Protein AF-A0A5R9C2R2-F1 (afdb_monomer)

Solvent-accessible surface area (backbone atoms only — not comparable to full-atom values): 4086 Å² total; per-residue (Å²): 117,46,73,21,39,56,75,49,68,47,98,82,38,25,38,34,30,40,31,74,90,77,72,43,76,45,80,28,7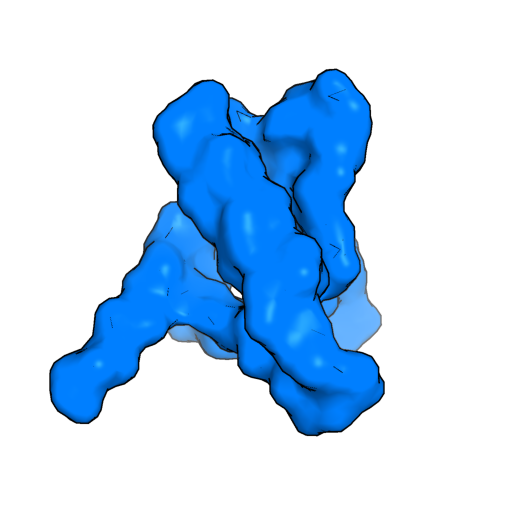7,47,55,71,71,53,37,54,51,52,42,54,48,68,72,66,47,58,103,86,61,81,53,62,29,36,35,30,77,92,78,49,44,80,42,81,62,79,83,125

Mean predicted aligned error: 4.22 Å

Nearest PDB structures (foldseek):
  2z4h-assembly1_A  TM=5.590E-01  e=1.215E+00  Escherichia coli
  7du0-assembly1_A  TM=4.855E-01  e=2.536E+00  Moraxella phage Mcat5
  8pjv-assembl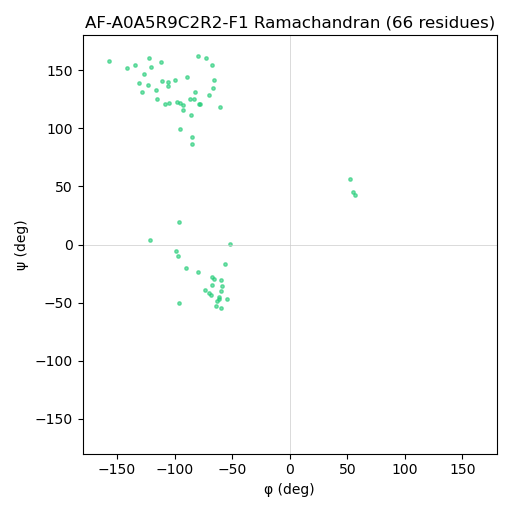y1_A  TM=4.846E-01  e=1.292E+00  synthetic construct
  8v10-assembly1_C  TM=4.197E-01  e=2.536E+00  Saccharomyces cerevisiae
  7d4i-assembly1_3F  TM=3.590E-01  e=3.242E+00  Saccharomyces cerevisiae S288C

Structure (mmCIF, N/CA/C/O backbone):
data_AF-A0A5R9C2R2-F1
#
_entry.id   AF-A0A5R9C2R2-F1
#
loop_
_atom_site.group_PDB
_atom_site.id
_atom_site.type_symbol
_atom_site.label_atom_id
_atom_site.label_alt_id
_atom_site.label_comp_id
_atom_site.label_asy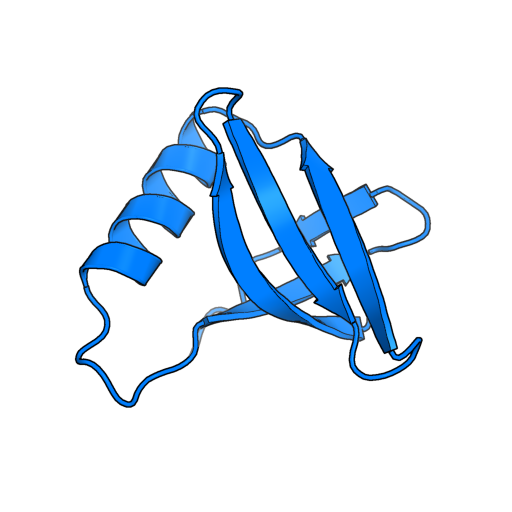m_id
_atom_site.label_entity_id
_atom_site.label_seq_id
_atom_site.pdbx_PDB_ins_code
_atom_site.Cartn_x
_atom_site.Cartn_y
_atom_site.Cartn_z
_atom_site.occupancy
_atom_site.B_iso_or_equiv
_atom_site.auth_seq_id
_atom_site.auth_comp_id
_atom_site.auth_asym_id
_atom_site.auth_atom_id
_atom_site.pdbx_PDB_model_num
ATOM 1 N N . MET A 1 1 ? 2.623 -11.718 6.563 1.00 85.00 1 MET A N 1
ATOM 2 C CA . MET A 1 1 ? 3.041 -10.632 5.656 1.00 85.00 1 MET A CA 1
ATOM 3 C C . MET A 1 1 ? 3.235 -11.203 4.268 1.00 85.00 1 MET A C 1
ATOM 5 O O . MET A 1 1 ? 3.888 -12.233 4.134 1.00 85.00 1 MET A O 1
ATOM 9 N N . GLU A 1 2 ? 2.630 -10.566 3.273 1.00 90.94 2 GLU A N 1
ATOM 10 C CA . GLU A 1 2 ? 2.810 -10.870 1.850 1.00 90.94 2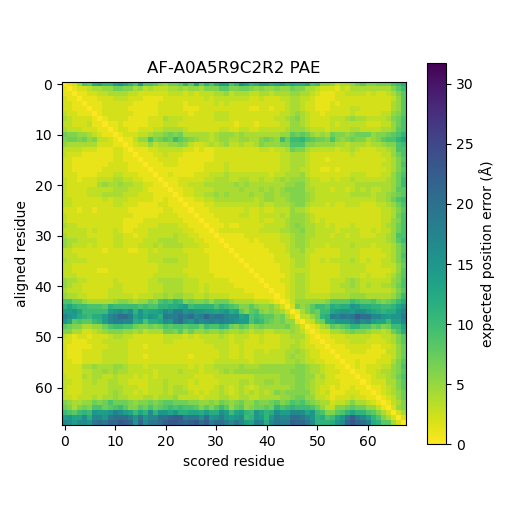 GLU A CA 1
ATOM 11 C C . GLU A 1 2 ? 3.309 -9.624 1.109 1.00 90.94 2 GLU A C 1
ATOM 13 O O . GLU A 1 2 ? 3.176 -8.512 1.618 1.00 90.94 2 GLU A O 1
ATOM 18 N N . ILE A 1 3 ? 3.894 -9.805 -0.075 1.00 93.25 3 ILE A N 1
ATOM 19 C CA . ILE A 1 3 ? 4.228 -8.683 -0.957 1.00 93.25 3 ILE A CA 1
ATOM 20 C C . ILE A 1 3 ? 2.968 -8.321 -1.739 1.00 93.25 3 ILE A C 1
ATOM 22 O O . ILE A 1 3 ? 2.388 -9.181 -2.405 1.00 93.25 3 ILE A O 1
ATOM 26 N N . ALA A 1 4 ? 2.569 -7.059 -1.660 1.00 94.44 4 ALA A N 1
ATOM 27 C CA . ALA A 1 4 ? 1.464 -6.490 -2.411 1.00 94.44 4 ALA A CA 1
ATOM 28 C C . ALA A 1 4 ? 1.961 -5.330 -3.280 1.00 94.44 4 ALA A C 1
ATOM 30 O O . ALA A 1 4 ? 2.962 -4.684 -2.964 1.00 94.44 4 ALA A O 1
ATOM 31 N N . LEU A 1 5 ? 1.257 -5.086 -4.380 1.00 93.81 5 LEU A N 1
ATOM 32 C CA . LEU A 1 5 ? 1.497 -3.942 -5.253 1.00 93.81 5 LEU A CA 1
ATOM 33 C C . LEU A 1 5 ? 0.699 -2.750 -4.725 1.00 93.81 5 LEU A C 1
ATOM 35 O O . LEU A 1 5 ? -0.513 -2.870 -4.551 1.00 93.81 5 LEU A O 1
ATOM 39 N N . LEU A 1 6 ? 1.356 -1.623 -4.475 1.00 94.12 6 LEU A N 1
ATOM 40 C CA . LEU A 1 6 ? 0.690 -0.368 -4.154 1.00 94.12 6 LEU A CA 1
ATOM 41 C C . LEU A 1 6 ? 0.149 0.256 -5.444 1.00 94.12 6 LEU A C 1
ATOM 43 O O . LEU A 1 6 ? 0.912 0.530 -6.363 1.00 94.12 6 LEU A O 1
ATOM 47 N N . LEU A 1 7 ? -1.165 0.464 -5.501 1.00 93.69 7 LEU A N 1
ATOM 48 C CA . LEU A 1 7 ? -1.851 0.975 -6.687 1.00 93.69 7 LEU A CA 1
ATOM 49 C C . LEU A 1 7 ? -2.076 2.486 -6.617 1.00 93.69 7 LEU A C 1
ATOM 51 O O . LEU A 1 7 ? -1.776 3.203 -7.565 1.00 93.69 7 LEU A O 1
ATOM 55 N N . GLU A 1 8 ? -2.631 2.966 -5.506 1.00 93.94 8 GLU A N 1
ATOM 56 C CA . GLU A 1 8 ? -2.971 4.378 -5.323 1.00 93.94 8 GLU A CA 1
ATOM 57 C C . GLU A 1 8 ? -3.045 4.754 -3.841 1.00 93.94 8 GLU A C 1
ATOM 59 O O . GLU A 1 8 ? -3.279 3.899 -2.980 1.00 93.94 8 GLU A O 1
ATOM 64 N N . ILE A 1 9 ? -2.899 6.053 -3.565 1.00 94.38 9 ILE A N 1
ATOM 65 C CA . ILE A 1 9 ? -3.288 6.679 -2.300 1.00 94.38 9 ILE A CA 1
ATOM 66 C C . ILE A 1 9 ? -4.527 7.532 -2.563 1.00 94.38 9 ILE A C 1
ATOM 68 O O . ILE A 1 9 ? -4.500 8.442 -3.387 1.00 94.38 9 ILE A O 1
ATOM 72 N N . THR A 1 10 ? -5.619 7.233 -1.869 1.00 91.88 10 THR A N 1
ATOM 73 C CA . THR A 1 10 ? -6.885 7.962 -2.014 1.00 91.88 10 THR A CA 1
ATOM 74 C C . THR A 1 10 ? -6.875 9.283 -1.240 1.00 91.88 10 THR A C 1
ATOM 76 O O . THR A 1 10 ? -6.141 9.439 -0.260 1.00 91.88 10 THR A O 1
ATOM 79 N N . ASP A 1 11 ? -7.801 10.186 -1.582 1.00 87.88 11 ASP A N 1
ATOM 80 C CA . ASP A 1 11 ? -8.029 11.460 -0.875 1.00 87.88 11 ASP A CA 1
ATOM 81 C C . ASP A 1 11 ? -8.332 11.296 0.632 1.00 87.88 11 ASP A C 1
ATOM 83 O O . ASP A 1 11 ? -8.238 12.249 1.406 1.00 87.88 11 ASP A O 1
ATOM 87 N N . PHE A 1 12 ? -8.699 10.086 1.070 1.00 89.31 12 PHE A N 1
ATOM 88 C CA . PHE A 1 12 ? -9.003 9.752 2.462 1.00 89.31 12 PHE A CA 1
ATOM 89 C C . PHE A 1 12 ? -7.815 9.129 3.213 1.00 89.31 12 PHE A C 1
ATOM 91 O O . PHE A 1 12 ? -8.028 8.494 4.242 1.00 89.31 12 PHE A O 1
ATOM 98 N N . GLN A 1 13 ? -6.580 9.303 2.723 1.00 91.25 13 GLN A N 1
ATOM 99 C CA . GLN A 1 13 ? -5.363 8.722 3.318 1.00 91.25 13 GLN A CA 1
ATOM 100 C C . GLN A 1 13 ? -5.449 7.192 3.443 1.00 91.25 13 GLN A C 1
ATOM 102 O O . GLN A 1 13 ? -5.080 6.599 4.458 1.00 91.25 13 GLN A O 1
ATOM 107 N N . GLN A 1 14 ? -5.961 6.538 2.401 1.00 94.94 14 GLN A N 1
ATOM 108 C CA . GLN A 1 14 ? -5.972 5.079 2.311 1.00 94.94 14 GLN A CA 1
ATOM 109 C C . GLN A 1 14 ? -5.109 4.626 1.144 1.00 94.94 14 GLN A C 1
ATOM 111 O O . GLN A 1 14 ? -5.272 5.141 0.040 1.00 94.94 14 GLN A O 1
ATOM 116 N N . ALA A 1 15 ? -4.252 3.637 1.379 1.00 95.19 15 ALA A N 1
ATOM 117 C CA . ALA A 1 15 ? -3.562 2.919 0.318 1.00 95.19 15 ALA A CA 1
ATOM 118 C C . ALA A 1 15 ? -4.464 1.830 -0.249 1.00 95.19 15 ALA A C 1
ATOM 120 O O . ALA A 1 15 ? -5.003 1.012 0.499 1.00 95.19 15 ALA A O 1
ATOM 121 N N . VAL A 1 16 ? -4.570 1.773 -1.570 1.00 95.88 16 VAL A N 1
ATOM 122 C CA . VAL A 1 16 ? -5.127 0.621 -2.272 1.00 95.88 16 VAL A CA 1
ATOM 123 C C . VAL A 1 16 ? -3.971 -0.274 -2.689 1.00 95.88 16 VAL A C 1
ATOM 125 O O . VAL A 1 16 ? -3.064 0.160 -3.398 1.00 95.88 16 VAL A O 1
ATOM 128 N N . VAL A 1 17 ? -3.999 -1.526 -2.240 1.00 95.38 17 VAL A N 1
ATOM 129 C CA . VAL A 1 17 ? -2.975 -2.520 -2.567 1.00 95.38 17 VAL A CA 1
ATOM 130 C C . VAL A 1 17 ? -3.585 -3.749 -3.222 1.00 95.38 17 VAL A C 1
ATOM 132 O O . VAL A 1 17 ? -4.604 -4.265 -2.761 1.00 95.38 17 VAL A O 1
ATOM 135 N N . TYR A 1 18 ? -2.934 -4.262 -4.262 1.00 96.19 18 TYR A N 1
ATOM 136 C CA . TYR A 1 18 ? -3.277 -5.538 -4.879 1.00 96.19 18 TYR A CA 1
ATOM 137 C C . TYR A 1 18 ? -2.459 -6.672 -4.261 1.00 96.19 18 TYR A C 1
ATOM 139 O O . TYR A 1 18 ? -1.230 -6.702 -4.347 1.00 96.19 18 TYR A O 1
ATOM 147 N N . SER A 1 19 ? -3.154 -7.646 -3.672 1.00 94.81 19 SER A N 1
ATOM 148 C CA . SER A 1 19 ? -2.569 -8.899 -3.190 1.00 94.81 19 SER A CA 1
ATOM 149 C C . SER A 1 19 ? -2.498 -9.910 -4.341 1.00 94.81 19 SER A C 1
ATOM 151 O O . SER A 1 19 ? -3.540 -10.436 -4.758 1.00 94.81 19 SER A O 1
ATOM 153 N N . PRO A 1 20 ? -1.300 -10.277 -4.832 1.00 91.38 20 PRO A N 1
ATOM 154 C CA . PRO A 1 20 ? -1.159 -11.303 -5.863 1.00 91.38 20 PRO A CA 1
ATOM 155 C C . PRO A 1 20 ? -1.534 -12.696 -5.344 1.00 91.38 20 PRO A C 1
ATOM 157 O O . PRO A 1 20 ? -1.997 -13.540 -6.116 1.00 91.38 20 PRO A O 1
ATOM 160 N N . GLN A 1 21 ? -1.382 -12.943 -4.037 1.00 90.75 21 GLN A N 1
ATOM 161 C CA . GLN A 1 21 ? -1.710 -14.226 -3.422 1.00 90.75 21 GLN A CA 1
ATOM 162 C C . GLN A 1 21 ? -3.219 -14.481 -3.425 1.00 90.75 21 GLN A C 1
ATOM 164 O O . GLN A 1 21 ? -3.671 -15.586 -3.731 1.00 90.75 21 GLN A O 1
ATOM 169 N N . THR A 1 22 ? -4.006 -13.457 -3.086 1.00 91.94 22 THR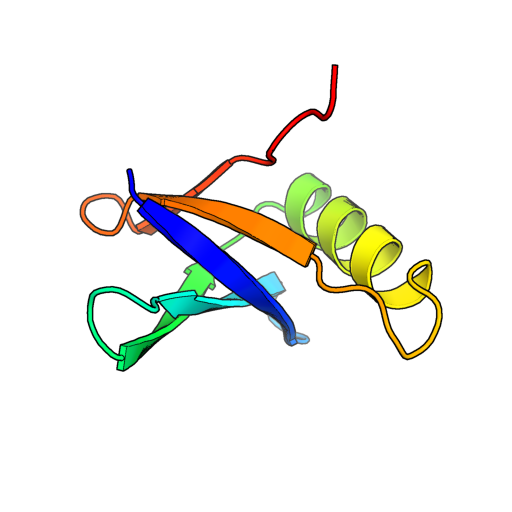 A N 1
ATOM 170 C CA . THR A 1 22 ? -5.467 -13.574 -3.004 1.00 91.94 22 THR A CA 1
ATOM 171 C C . THR A 1 22 ? -6.191 -13.087 -4.256 1.00 91.94 22 THR A C 1
ATOM 173 O O . THR A 1 22 ? -7.382 -13.370 -4.394 1.00 91.94 22 THR A O 1
ATOM 176 N N . LYS A 1 23 ? -5.474 -12.428 -5.178 1.00 92.88 23 LYS A N 1
ATOM 177 C CA . LYS A 1 23 ? -5.992 -11.789 -6.398 1.00 92.88 23 LYS A CA 1
ATOM 178 C C . LYS A 1 23 ? -7.105 -10.787 -6.093 1.00 92.88 23 LYS A C 1
ATOM 180 O O . LYS A 1 23 ? -8.172 -10.829 -6.707 1.00 92.88 23 LYS A O 1
ATOM 185 N N . LYS A 1 24 ? -6.887 -9.957 -5.072 1.00 94.00 24 LYS A N 1
ATOM 186 C CA . LYS A 1 24 ? -7.859 -8.982 -4.567 1.00 94.00 24 LYS A CA 1
ATOM 187 C C . LYS A 1 24 ? -7.180 -7.686 -4.162 1.00 94.00 24 LYS A C 1
ATOM 189 O O . LYS A 1 24 ? -6.047 -7.719 -3.680 1.00 94.00 24 LYS A O 1
ATOM 194 N N . ASP A 1 25 ? -7.948 -6.612 -4.263 1.00 96.06 25 ASP A N 1
ATOM 195 C CA . ASP A 1 25 ? -7.578 -5.291 -3.775 1.00 96.06 25 ASP A CA 1
ATOM 196 C C . ASP A 1 25 ? -8.019 -5.119 -2.320 1.00 96.06 25 ASP A C 1
ATOM 198 O O . ASP A 1 25 ? -9.080 -5.608 -1.911 1.00 96.06 25 ASP A O 1
ATOM 202 N N . TYR A 1 26 ? -7.202 -4.416 -1.544 1.00 94.88 26 TYR A N 1
ATOM 203 C CA . TYR A 1 26 ? -7.481 -4.053 -0.160 1.00 94.88 26 TYR A CA 1
ATOM 204 C C . TYR A 1 26 ? -7.218 -2.563 0.033 1.00 94.88 26 TYR A C 1
ATOM 206 O O . TYR A 1 26 ? -6.218 -2.042 -0.454 1.00 94.88 26 TYR A O 1
ATOM 214 N N . SER A 1 27 ? -8.099 -1.901 0.779 1.00 95.44 27 SER A N 1
ATOM 215 C CA . SER A 1 27 ? -7.902 -0.525 1.233 1.00 95.44 27 SER A CA 1
ATOM 216 C C . SER A 1 27 ? -7.366 -0.546 2.658 1.00 95.44 27 SER A C 1
ATOM 218 O O . SER A 1 27 ? -7.996 -1.124 3.545 1.00 95.44 27 SER A O 1
ATOM 220 N N . VAL A 1 28 ? -6.206 0.065 2.868 1.00 95.12 28 VAL A N 1
ATOM 221 C CA . VAL A 1 28 ? -5.514 0.127 4.155 1.00 95.12 28 VAL A CA 1
ATOM 222 C C . VAL A 1 28 ? -5.450 1.574 4.616 1.00 95.12 28 VAL A C 1
ATOM 224 O O . VAL A 1 28 ? -4.969 2.433 3.881 1.00 95.12 28 VAL A O 1
ATOM 227 N N . GLU A 1 29 ? -5.942 1.847 5.823 1.00 95.44 29 GLU A N 1
ATOM 228 C CA . GLU A 1 29 ? -5.802 3.165 6.444 1.00 95.44 29 GLU A CA 1
ATOM 229 C C . GLU A 1 29 ? -4.333 3.449 6.751 1.00 95.44 29 GLU A C 1
ATOM 231 O O . GLU A 1 29 ? -3.614 2.596 7.277 1.00 95.44 29 GLU A O 1
ATOM 236 N N . LEU A 1 30 ? -3.899 4.659 6.420 1.00 93.06 30 LEU A N 1
ATOM 237 C CA . LEU A 1 30 ? -2.537 5.114 6.635 1.00 93.06 30 LEU A CA 1
ATOM 238 C C . LEU A 1 30 ? -2.490 6.203 7.696 1.00 93.06 30 LEU A C 1
ATOM 240 O O . LEU A 1 30 ? -3.455 6.936 7.922 1.00 93.06 30 LEU A O 1
ATOM 244 N N . THR A 1 31 ? -1.322 6.357 8.310 1.00 92.94 31 THR A N 1
ATOM 245 C CA . THR A 1 31 ? -0.989 7.626 8.958 1.00 92.94 31 THR A CA 1
ATOM 246 C C . THR A 1 31 ? -0.696 8.694 7.901 1.00 92.94 31 THR A C 1
ATOM 248 O O . THR A 1 31 ? -0.358 8.366 6.762 1.00 92.94 31 THR A O 1
ATOM 251 N N . ALA A 1 32 ? -0.769 9.972 8.283 1.00 90.81 32 ALA A N 1
ATOM 252 C CA . ALA A 1 32 ? -0.414 11.080 7.394 1.00 90.81 32 ALA A CA 1
ATOM 253 C C . ALA A 1 32 ? 1.004 10.917 6.816 1.00 90.81 32 ALA A C 1
ATOM 255 O O . ALA A 1 32 ? 1.173 10.955 5.602 1.00 90.81 32 ALA A O 1
ATOM 256 N N . ASP A 1 33 ? 1.985 10.593 7.669 1.00 90.88 33 ASP A N 1
ATOM 257 C CA . ASP A 1 33 ? 3.375 10.374 7.245 1.00 90.88 33 ASP A CA 1
ATOM 258 C C . ASP A 1 33 ? 3.500 9.236 6.212 1.00 90.88 33 ASP A C 1
ATOM 260 O O . ASP A 1 33 ? 4.268 9.333 5.256 1.00 90.88 33 ASP A O 1
ATOM 264 N N . GLN A 1 34 ? 2.743 8.145 6.388 1.00 91.56 34 GLN A N 1
ATOM 265 C CA . GLN A 1 34 ? 2.737 7.027 5.441 1.00 91.56 34 GLN A CA 1
ATOM 266 C C . GLN A 1 34 ? 2.069 7.406 4.120 1.00 91.56 34 GLN A C 1
ATOM 268 O O . GLN A 1 34 ? 2.564 7.024 3.063 1.00 91.56 34 GLN A O 1
ATOM 273 N N . ALA A 1 35 ? 0.958 8.143 4.172 1.00 92.06 35 ALA A N 1
ATOM 274 C CA . ALA A 1 35 ? 0.261 8.610 2.980 1.00 92.06 35 ALA A CA 1
ATOM 275 C C . ALA A 1 35 ? 1.157 9.532 2.146 1.00 92.06 35 ALA A C 1
ATOM 277 O O . ALA A 1 35 ? 1.296 9.305 0.948 1.00 92.06 35 ALA A O 1
ATOM 278 N N . GLU A 1 36 ? 1.825 10.498 2.782 1.00 92.19 36 GLU A N 1
ATOM 279 C CA . GLU A 1 36 ? 2.768 11.404 2.116 1.00 92.19 36 GLU A CA 1
ATOM 280 C C . GLU A 1 36 ? 3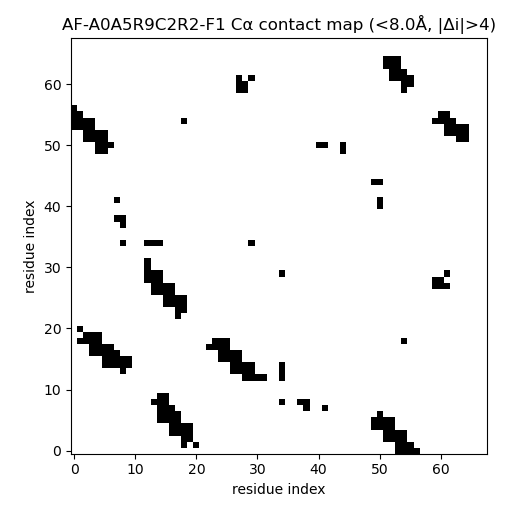.953 10.646 1.504 1.00 92.19 36 GLU A C 1
ATOM 282 O O . GLU A 1 36 ? 4.302 10.880 0.346 1.00 92.19 36 GLU A O 1
ATOM 287 N N . LEU A 1 37 ? 4.539 9.695 2.242 1.00 90.56 37 LEU A N 1
ATOM 288 C CA . LEU A 1 37 ? 5.634 8.864 1.740 1.00 90.56 37 LEU A CA 1
ATOM 289 C C . LEU A 1 37 ? 5.208 8.067 0.502 1.00 90.56 37 LEU A C 1
ATOM 291 O O . LEU A 1 37 ? 5.854 8.144 -0.541 1.00 90.56 37 LEU A O 1
ATOM 295 N N . TYR A 1 38 ? 4.123 7.303 0.608 1.00 91.38 38 TYR A N 1
ATOM 296 C CA . TYR A 1 38 ? 3.669 6.430 -0.469 1.00 91.38 38 TYR A CA 1
ATOM 297 C C . TYR A 1 38 ? 3.162 7.208 -1.682 1.00 91.38 38 TYR A C 1
ATOM 299 O O . TYR A 1 38 ? 3.406 6.790 -2.812 1.00 91.38 38 TYR A O 1
ATOM 307 N N . GLN A 1 39 ? 2.522 8.357 -1.469 1.00 91.25 39 GLN A N 1
ATOM 308 C CA . GLN A 1 39 ? 2.145 9.251 -2.555 1.00 91.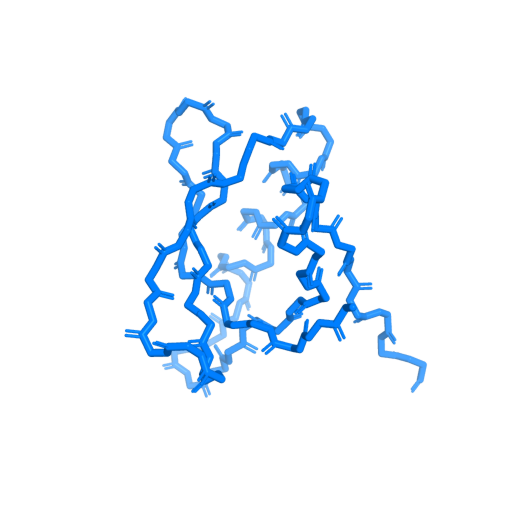25 39 GLN A CA 1
ATOM 309 C C . GLN A 1 39 ? 3.385 9.779 -3.280 1.00 91.25 39 GLN A C 1
ATOM 311 O O . GLN A 1 39 ? 3.467 9.664 -4.499 1.00 91.25 39 GLN A O 1
ATOM 316 N N . SER A 1 40 ? 4.385 10.271 -2.542 1.00 90.06 40 SER A N 1
ATOM 317 C CA . SER A 1 40 ? 5.633 10.749 -3.143 1.00 90.06 40 SER A CA 1
ATOM 318 C C . SER A 1 40 ? 6.338 9.653 -3.937 1.00 90.06 40 SER A C 1
ATOM 320 O O . SER A 1 40 ? 6.931 9.948 -4.973 1.00 90.06 40 SER A O 1
ATOM 322 N N . MET A 1 41 ? 6.282 8.401 -3.477 1.00 88.38 41 MET A N 1
ATOM 323 C CA . MET A 1 41 ? 6.836 7.266 -4.208 1.00 88.38 41 MET A CA 1
ATOM 324 C C . MET A 1 41 ? 6.105 7.046 -5.529 1.00 88.38 41 MET A C 1
ATOM 326 O O . MET A 1 41 ? 6.762 7.049 -6.562 1.00 88.38 41 MET A O 1
ATOM 330 N N . LEU A 1 42 ? 4.773 6.928 -5.500 1.00 89.12 42 LEU A N 1
ATOM 331 C CA . LEU A 1 42 ? 3.941 6.745 -6.695 1.00 89.12 42 LEU A CA 1
ATOM 332 C C . LEU A 1 42 ? 4.078 7.890 -7.710 1.00 89.12 42 LEU A C 1
ATOM 334 O O . LEU A 1 42 ? 3.942 7.671 -8.907 1.00 89.12 42 LEU A O 1
ATOM 338 N N . GLU A 1 43 ? 4.347 9.109 -7.248 1.00 88.25 43 GLU A N 1
ATOM 339 C CA . GLU A 1 43 ? 4.592 10.266 -8.115 1.00 88.25 43 GLU A CA 1
ATOM 340 C C . GLU A 1 43 ? 6.018 10.294 -8.689 1.00 88.25 43 GLU A C 1
ATOM 342 O O . GLU A 1 43 ? 6.252 10.931 -9.717 1.00 88.25 43 GLU A O 1
ATOM 347 N N . SER A 1 44 ? 6.972 9.630 -8.028 1.00 84.50 44 SER A N 1
ATOM 348 C CA . SER A 1 44 ? 8.389 9.622 -8.417 1.00 84.50 44 SER A CA 1
ATOM 349 C C . SER A 1 44 ? 8.759 8.489 -9.370 1.00 84.50 44 SER A C 1
ATOM 351 O O . SER A 1 44 ? 9.795 8.592 -10.025 1.00 84.50 44 SER A O 1
ATOM 353 N N . ILE A 1 45 ? 7.963 7.418 -9.441 1.00 81.19 45 ILE A N 1
ATOM 354 C CA . ILE A 1 45 ? 8.210 6.321 -10.384 1.00 81.19 45 ILE A CA 1
ATOM 355 C C . ILE A 1 45 ? 7.937 6.771 -11.825 1.00 81.19 45 ILE A C 1
ATOM 357 O O . ILE A 1 45 ? 6.882 7.321 -12.146 1.00 81.19 45 ILE A O 1
ATOM 361 N N . GLU A 1 46 ? 8.909 6.540 -12.712 1.00 70.75 46 GLU A N 1
ATOM 362 C CA . GLU A 1 46 ? 8.694 6.663 -14.156 1.00 70.75 46 GLU A CA 1
ATOM 363 C C . GLU A 1 46 ? 7.719 5.554 -14.611 1.00 70.75 46 GLU A C 1
ATOM 365 O O . GLU A 1 46 ? 7.619 4.523 -13.956 1.00 70.75 46 GLU A O 1
ATOM 370 N N . ASN A 1 47 ? 6.983 5.756 -15.715 1.00 61.91 47 ASN A N 1
ATOM 371 C CA . ASN A 1 47 ? 5.803 4.968 -16.153 1.00 61.91 47 ASN A CA 1
ATOM 372 C C . ASN A 1 47 ? 5.941 3.419 -16.244 1.00 61.91 47 ASN A C 1
ATOM 374 O O . ASN A 1 47 ? 4.969 2.762 -16.610 1.00 61.91 47 ASN A O 1
ATOM 378 N N . ASP A 1 48 ? 7.094 2.831 -15.930 1.00 65.62 48 ASP A N 1
ATOM 379 C CA . ASP A 1 48 ? 7.381 1.394 -15.989 1.00 65.62 48 ASP A CA 1
ATOM 380 C C . ASP A 1 48 ? 7.816 0.785 -14.636 1.00 65.62 48 ASP A C 1
ATOM 382 O O . ASP A 1 48 ? 8.157 -0.399 -14.579 1.00 65.62 48 ASP A O 1
ATOM 386 N N . GLU A 1 49 ? 7.821 1.560 -13.548 1.00 81.31 49 GLU A N 1
ATOM 387 C CA . GLU A 1 49 ? 8.206 1.081 -12.218 1.00 81.31 49 GLU A CA 1
ATOM 388 C C . GLU A 1 49 ? 6.992 0.906 -11.289 1.00 81.31 49 GLU A C 1
ATOM 390 O O . GLU A 1 49 ? 6.104 1.751 -11.219 1.00 81.31 49 GLU A O 1
ATOM 395 N N . ASP A 1 50 ? 6.974 -0.207 -10.555 1.00 87.50 50 ASP A N 1
ATOM 396 C CA . ASP A 1 50 ? 5.920 -0.583 -9.609 1.00 87.50 50 ASP A CA 1
ATOM 397 C C . ASP A 1 50 ? 6.399 -0.386 -8.160 1.00 87.50 50 ASP A C 1
ATOM 399 O O . ASP A 1 50 ? 7.518 -0.774 -7.809 1.00 87.50 50 ASP A O 1
ATOM 403 N N . VAL A 1 51 ? 5.533 0.121 -7.273 1.00 89.44 51 VAL A N 1
ATOM 404 C CA . VAL A 1 51 ? 5.830 0.206 -5.831 1.00 89.44 51 VAL A CA 1
ATOM 405 C C . VAL A 1 51 ? 5.320 -1.039 -5.111 1.00 89.44 51 VAL A C 1
ATOM 407 O O . VAL A 1 51 ? 4.117 -1.274 -5.003 1.00 89.44 51 VAL A O 1
ATOM 410 N N . TYR A 1 52 ? 6.238 -1.820 -4.548 1.00 91.19 52 TYR A N 1
ATOM 411 C 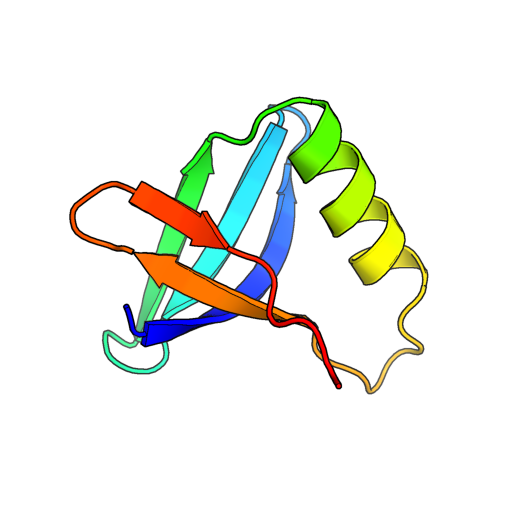CA . TYR A 1 52 ? 5.906 -2.994 -3.744 1.00 91.19 52 TYR A CA 1
ATOM 412 C C . TYR A 1 52 ? 5.974 -2.684 -2.247 1.00 91.19 52 TYR A C 1
ATOM 414 O O . TYR A 1 52 ? 6.870 -1.988 -1.770 1.00 91.19 52 TYR A O 1
ATOM 422 N N . VAL A 1 53 ? 5.040 -3.250 -1.487 1.00 92.69 53 VAL A N 1
ATOM 423 C CA . VAL A 1 53 ? 4.945 -3.091 -0.031 1.00 92.69 53 VAL A CA 1
ATOM 424 C C . VAL A 1 53 ? 4.707 -4.433 0.650 1.00 92.69 53 VAL A C 1
ATOM 426 O O . VAL A 1 53 ? 4.130 -5.355 0.068 1.00 92.69 53 VAL A O 1
ATOM 429 N N . HIS A 1 54 ? 5.111 -4.546 1.913 1.00 94.00 54 HIS A N 1
ATOM 430 C CA . HIS A 1 54 ? 4.644 -5.628 2.768 1.00 94.00 54 HIS A CA 1
ATOM 431 C C . HIS A 1 54 ? 3.239 -5.315 3.269 1.00 94.00 54 HIS A C 1
ATOM 433 O O . HIS A 1 54 ? 3.026 -4.323 3.964 1.00 94.00 54 HIS A O 1
ATOM 439 N N . PHE A 1 55 ? 2.299 -6.201 2.958 1.00 94.38 55 PHE A N 1
ATOM 440 C CA . PHE A 1 55 ? 0.935 -6.152 3.451 1.00 94.38 55 PHE A CA 1
ATOM 441 C C . PHE A 1 55 ? 0.716 -7.208 4.536 1.00 94.38 55 PHE A C 1
ATOM 443 O O . PHE A 1 55 ? 0.900 -8.416 4.332 1.00 94.38 55 PHE A O 1
ATOM 450 N N . ASP A 1 56 ? 0.318 -6.745 5.718 1.00 93.75 56 ASP A N 1
ATOM 451 C CA . ASP A 1 56 ? -0.260 -7.577 6.762 1.00 93.75 56 ASP A CA 1
ATOM 452 C C . ASP A 1 56 ? -1.784 -7.519 6.661 1.00 93.75 56 ASP A C 1
ATOM 454 O O . ASP A 1 56 ? -2.432 -6.587 7.135 1.00 93.75 56 ASP A O 1
ATOM 458 N N . LYS A 1 57 ? -2.354 -8.553 6.044 1.00 90.31 57 LYS A N 1
ATOM 459 C CA . LYS A 1 57 ? -3.796 -8.702 5.876 1.00 90.31 57 LYS A CA 1
ATOM 460 C C . LYS A 1 57 ? -4.555 -8.897 7.191 1.00 90.31 57 LYS A C 1
ATOM 462 O O . LYS A 1 57 ? -5.728 -8.544 7.256 1.00 90.31 57 LYS A O 1
ATOM 467 N N . GLU A 1 58 ? -3.941 -9.500 8.207 1.00 91.44 58 GLU A N 1
ATOM 468 C CA . GLU A 1 58 ? -4.636 -9.781 9.469 1.00 91.44 58 GLU A CA 1
ATOM 469 C C . GLU A 1 58 ? -4.843 -8.497 10.270 1.00 91.44 58 GLU A C 1
ATOM 471 O O . GLU A 1 58 ? -5.913 -8.292 10.841 1.00 91.44 58 GLU A O 1
ATOM 476 N N . ASN A 1 59 ? -3.841 -7.616 10.250 1.00 92.62 59 ASN A N 1
ATOM 477 C CA . ASN A 1 59 ? -3.871 -6.339 10.960 1.00 92.62 59 ASN A CA 1
ATOM 478 C C . ASN A 1 59 ? -4.251 -5.149 10.069 1.00 92.62 59 ASN A C 1
ATOM 480 O O . ASN A 1 59 ? -4.415 -4.048 10.585 1.00 92.62 59 ASN A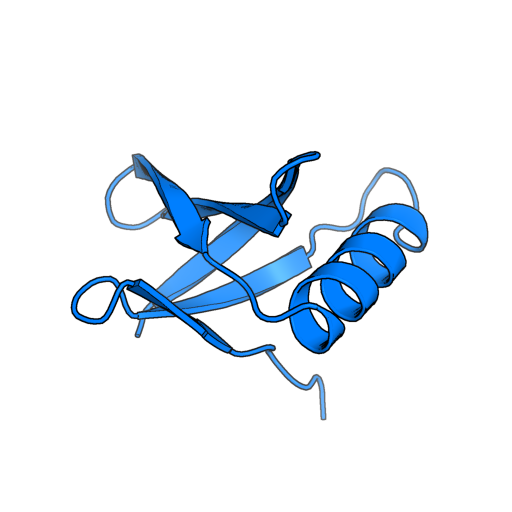 O 1
ATOM 484 N N . MET A 1 60 ? -4.405 -5.364 8.756 1.00 91.75 60 MET A N 1
ATOM 485 C CA . MET A 1 60 ? -4.607 -4.317 7.750 1.00 91.75 60 MET A CA 1
ATOM 486 C C . MET A 1 60 ? -3.531 -3.230 7.858 1.00 91.75 60 MET A C 1
ATOM 488 O O . MET A 1 60 ? -3.835 -2.060 8.056 1.00 91.75 60 MET A O 1
ATOM 492 N N . GLN A 1 61 ? -2.260 -3.629 7.772 1.00 93.31 61 GLN A N 1
ATOM 493 C CA . GLN A 1 61 ? -1.113 -2.723 7.898 1.00 93.31 61 GLN A CA 1
ATOM 494 C C . GLN A 1 61 ? -0.169 -2.840 6.706 1.00 93.31 61 GLN A C 1
ATOM 496 O O . GLN A 1 61 ? 0.019 -3.926 6.153 1.00 93.31 61 GLN A O 1
ATOM 501 N N . LEU A 1 62 ? 0.450 -1.715 6.341 1.00 91.62 62 LEU A N 1
ATOM 502 C CA . LEU A 1 62 ? 1.500 -1.653 5.329 1.00 91.62 62 LEU A CA 1
ATOM 503 C C . LEU A 1 62 ? 2.848 -1.333 5.960 1.00 91.62 62 LEU A C 1
ATOM 505 O O . LEU A 1 62 ? 2.959 -0.518 6.875 1.00 91.62 62 LEU A O 1
ATOM 509 N N . THR A 1 63 ? 3.883 -1.993 5.459 1.00 90.06 63 THR A N 1
ATOM 510 C CA . THR A 1 63 ? 5.278 -1.695 5.776 1.00 90.06 63 THR A CA 1
ATOM 511 C C . THR A 1 63 ? 6.039 -1.536 4.472 1.00 90.06 63 THR A C 1
ATOM 513 O O . THR A 1 63 ? 5.912 -2.356 3.562 1.00 90.06 63 THR A O 1
ATOM 516 N N . TYR A 1 64 ? 6.810 -0.458 4.370 1.00 82.19 64 TYR A N 1
ATOM 517 C CA . TYR A 1 64 ? 7.646 -0.220 3.203 1.00 82.19 64 TYR A CA 1
ATOM 518 C C . TYR A 1 64 ? 8.746 -1.287 3.090 1.00 82.19 64 TYR A C 1
ATOM 520 O O . TYR A 1 64 ? 9.295 -1.736 4.099 1.00 82.19 64 TYR A O 1
ATOM 528 N N . LEU A 1 65 ? 9.043 -1.704 1.860 1.00 78.94 65 LEU A N 1
ATOM 529 C CA . LEU A 1 65 ? 10.193 -2.543 1.546 1.00 78.94 65 LEU A CA 1
ATOM 530 C C . LEU A 1 65 ? 11.406 -1.630 1.364 1.00 78.94 65 LEU A C 1
ATOM 532 O O . LEU A 1 65 ? 11.637 -1.121 0.270 1.00 78.94 65 LEU A O 1
ATOM 536 N N . ASP A 1 66 ? 12.158 -1.401 2.441 1.00 68.81 66 ASP A N 1
ATOM 537 C CA . ASP A 1 66 ? 13.439 -0.702 2.331 1.00 68.81 66 ASP A CA 1
ATOM 538 C C . ASP A 1 66 ? 14.357 -1.518 1.411 1.00 68.81 66 ASP A C 1
ATOM 540 O O . ASP A 1 66 ? 14.610 -2.703 1.652 1.00 68.81 66 ASP A O 1
ATOM 544 N N . SER A 1 67 ? 14.756 -0.913 0.295 1.00 53.00 67 SER A N 1
ATOM 545 C CA . SER A 1 67 ? 15.685 -1.525 -0.649 1.00 53.00 67 SER A CA 1
ATOM 546 C C . SER A 1 67 ? 17.093 -1.228 -0.140 1.00 53.00 67 SER A C 1
ATOM 548 O O . SER A 1 67 ? 17.664 -0.203 -0.505 1.00 53.00 67 SER A O 1
ATOM 550 N N . GLU A 1 68 ? 17.612 -2.079 0.752 1.00 47.91 68 GLU A N 1
ATOM 551 C CA . GLU A 1 68 ? 19.049 -2.087 1.089 1.00 47.91 68 GLU A CA 1
ATOM 552 C C . GLU A 1 68 ? 19.925 -2.382 -0.139 1.00 47.91 68 GLU A C 1
ATOM 554 O O . GLU A 1 68 ? 19.561 -3.276 -0.944 1.00 47.91 68 GLU A O 1
#

Secondary structure (DSSP, 8-state):
-EEEEEEEE-TTSEEEEEETTTTEEEEEE--HHHHHHHHHHHHHS-TT--EEEEEETTTTEEEE----

Sequence (68 aa):
MEIALLLEITDFQQAVVYSPQTKKDYSVELTADQAELYQSMLESIENDEDVYVHFDKENMQLTYLDSE

Foldseek 3Di:
DAKWWFDDQDPQQWTWTQDPVVRDIDTAHDDPVVSVVVHVVVVPDDPPDIAIWDADPVVSDTDHDPDD

pLDDT: mean 88.78, std 9.58, range [47.91, 96.19]

Organism: NCBI:txid191770

Radius of gyration: 11.13 Å; Cα contacts (8 Å, |Δi|>4): 115; chains: 1; bounding box: 28×26×27 Å